Protein AF-A0A2G9XKA5-F1 (afdb_monomer_lite)

pLDDT: mean 93.6, std 3.79, range [78.06, 97.31]

Radius of gyration: 10.03 Å; chains: 1; bounding box: 24×24×22 Å

Secondary structure (DSSP, 8-state):
-HHHHHH-SS-EEHHHHHHHSTTS-HHHHHHHHHHHHHTTSEEE-S-STT-EEEE-

Sequence (56 aa):
VLDAMSHFRSDFTIRDLQESCPHVGVDLIRKILRVQKNLGKLECLGRGPNAKWRNR

Foldseek 3Di:
DVVQQVPDPDWDALVSVCVVVVPDDSVVSVVVQVVCVVVVQKDWPDDDRGIIMDGD

Structure (mmCIF, N/CA/C/O backbone):
data_AF-A0A2G9XKA5-F1
#
_entry.id   AF-A0A2G9XKA5-F1
#
loop_
_atom_site.group_PDB
_atom_site.id
_atom_site.type_symbol
_atom_site.label_atom_id
_atom_site.label_alt_id
_atom_site.label_comp_id
_atom_site.label_asym_id
_atom_site.label_entity_id
_atom_site.label_seq_id
_atom_site.pdbx_PDB_ins_code
_atom_site.Cartn_x
_atom_site.Cartn_y
_atom_site.Cartn_z
_atom_site.occupancy
_atom_site.B_iso_or_equiv
_atom_site.auth_seq_id
_atom_site.auth_comp_id
_atom_site.auth_asym_id
_atom_site.auth_atom_id
_atom_site.pdbx_PDB_model_num
ATOM 1 N N . VAL A 1 1 ? 1.805 -11.463 -4.388 1.00 88.38 1 VAL A N 1
ATOM 2 C CA . VAL A 1 1 ? 1.392 -10.220 -3.681 1.00 88.38 1 VAL A CA 1
ATOM 3 C C . VAL A 1 1 ? 0.357 -10.477 -2.600 1.00 88.38 1 VAL A C 1
ATOM 5 O O . VAL A 1 1 ? 0.695 -10.240 -1.459 1.00 88.38 1 VAL A O 1
ATOM 8 N N . LEU A 1 2 ? -0.861 -10.949 -2.906 1.00 91.44 2 LEU A N 1
ATOM 9 C CA . LEU A 1 2 ? -1.882 -11.183 -1.863 1.00 91.44 2 LEU A CA 1
ATOM 10 C C . LEU A 1 2 ? -1.410 -12.167 -0.783 1.00 91.44 2 LEU A C 1
ATOM 12 O O . LEU A 1 2 ? -1.621 -11.923 0.396 1.00 91.44 2 LEU A O 1
ATOM 16 N N . ASP A 1 3 ? -0.720 -13.228 -1.196 1.00 93.12 3 ASP A N 1
ATOM 17 C CA . ASP A 1 3 ? -0.071 -14.164 -0.278 1.00 93.12 3 ASP A CA 1
ATOM 18 C C . ASP A 1 3 ? 1.035 -13.485 0.553 1.00 93.12 3 ASP A C 1
ATOM 20 O O . ASP A 1 3 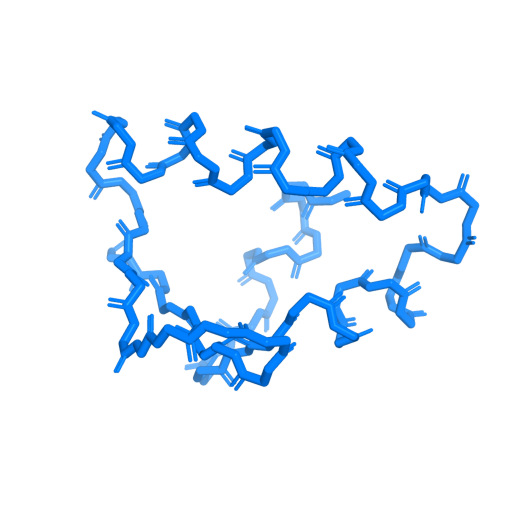? 1.000 -13.508 1.772 1.00 93.12 3 ASP A O 1
ATOM 24 N N . ALA A 1 4 ? 1.948 -12.738 -0.078 1.00 92.50 4 ALA A N 1
ATOM 25 C CA . ALA A 1 4 ? 2.958 -11.957 0.646 1.00 92.50 4 ALA A CA 1
ATOM 26 C C . ALA A 1 4 ? 2.344 -10.983 1.673 1.00 92.50 4 ALA A C 1
ATOM 28 O O . ALA A 1 4 ? 2.872 -10.835 2.768 1.00 92.50 4 ALA A O 1
ATOM 29 N N . MET A 1 5 ? 1.207 -10.356 1.351 1.00 91.50 5 MET A N 1
ATOM 30 C CA . MET A 1 5 ? 0.497 -9.462 2.268 1.00 91.50 5 MET A CA 1
ATOM 31 C C . MET A 1 5 ? 0.037 -10.165 3.549 1.00 91.50 5 MET A C 1
ATOM 33 O O . MET A 1 5 ? 0.077 -9.546 4.609 1.00 91.50 5 MET A O 1
ATOM 37 N N . SER A 1 6 ? -0.392 -11.430 3.473 1.00 89.69 6 SER A N 1
ATOM 38 C CA . SER A 1 6 ? -0.891 -12.178 4.637 1.00 89.69 6 SER A CA 1
ATOM 39 C C . SER A 1 6 ? 0.220 -12.513 5.642 1.00 89.69 6 SER A C 1
ATOM 41 O O . SER A 1 6 ? -0.049 -12.663 6.833 1.00 89.69 6 SER A O 1
ATOM 43 N N . HIS A 1 7 ? 1.474 -12.565 5.182 1.00 91.50 7 HIS A N 1
ATOM 44 C CA . HIS A 1 7 ? 2.641 -12.836 6.019 1.00 91.50 7 HIS A CA 1
ATOM 45 C C . HIS A 1 7 ? 3.101 -11.624 6.847 1.00 91.50 7 HIS A C 1
ATOM 47 O O . HIS A 1 7 ? 3.805 -11.797 7.845 1.00 91.50 7 HIS A O 1
ATOM 53 N N . PHE A 1 8 ? 2.680 -10.402 6.501 1.00 92.00 8 PHE A N 1
ATOM 54 C CA . PHE A 1 8 ? 3.005 -9.214 7.290 1.00 92.00 8 PHE A CA 1
ATOM 55 C C . PHE A 1 8 ? 2.139 -9.135 8.554 1.00 92.00 8 PHE A C 1
ATOM 57 O O . PHE A 1 8 ? 0.962 -8.771 8.520 1.00 92.00 8 PHE A O 1
ATOM 64 N N . ARG A 1 9 ? 2.759 -9.468 9.693 1.00 88.19 9 ARG A N 1
ATOM 65 C CA . ARG A 1 9 ? 2.190 -9.328 11.049 1.00 88.19 9 ARG A CA 1
ATOM 66 C C . ARG A 1 9 ? 2.175 -7.876 11.541 1.00 88.19 9 ARG A C 1
ATOM 68 O O . ARG A 1 9 ? 1.425 -7.547 12.453 1.00 88.19 9 ARG A O 1
ATOM 75 N N . SER A 1 10 ? 3.024 -7.033 10.961 1.00 91.06 10 SER A N 1
ATOM 76 C CA . SER A 1 10 ? 3.186 -5.613 11.270 1.00 91.06 10 SER A CA 1
ATOM 77 C C . SER A 1 10 ? 2.885 -4.752 10.047 1.00 91.06 10 SER A C 1
ATOM 79 O O . SER A 1 10 ? 2.718 -5.261 8.939 1.00 91.06 10 SER A O 1
ATOM 81 N N . ASP A 1 11 ? 2.869 -3.435 10.242 1.00 95.56 11 ASP A N 1
ATOM 82 C CA . ASP A 1 11 ? 2.767 -2.479 9.143 1.00 95.56 11 ASP A CA 1
ATOM 83 C C . ASP A 1 11 ? 3.860 -2.725 8.097 1.00 95.56 11 ASP A C 1
ATOM 85 O O . ASP A 1 11 ? 5.019 -2.958 8.447 1.00 95.56 11 ASP A O 1
ATOM 89 N N . PHE A 1 12 ? 3.494 -2.615 6.824 1.00 95.69 12 PHE A N 1
ATOM 90 C CA . PHE A 1 12 ? 4.390 -2.831 5.693 1.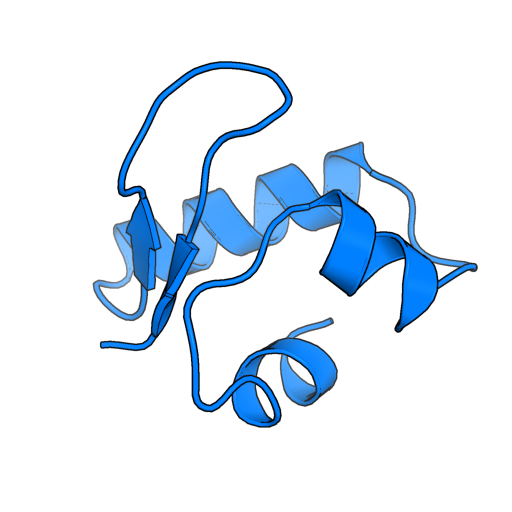00 95.69 12 PHE A CA 1
ATOM 91 C C . PHE A 1 12 ? 4.286 -1.694 4.679 1.00 95.69 12 PHE A C 1
ATOM 93 O O . PHE A 1 12 ? 3.328 -0.921 4.650 1.00 95.69 12 PHE A O 1
ATOM 100 N N . THR A 1 13 ? 5.280 -1.577 3.818 1.00 95.81 13 THR A N 1
ATOM 101 C CA . THR A 1 13 ? 5.347 -0.604 2.733 1.00 95.81 13 THR A CA 1
ATOM 102 C C . THR A 1 13 ? 5.230 -1.299 1.380 1.00 95.81 13 THR A C 1
ATOM 104 O O . THR A 1 13 ? 5.307 -2.520 1.246 1.00 95.81 13 THR A O 1
ATOM 107 N N . ILE A 1 14 ? 5.070 -0.500 0.326 1.00 94.94 14 ILE A N 1
ATOM 108 C CA . ILE A 1 14 ? 5.156 -1.009 -1.048 1.00 94.94 14 ILE A CA 1
ATOM 109 C C . ILE A 1 14 ? 6.548 -1.596 -1.328 1.00 94.94 14 ILE A C 1
ATOM 111 O O . ILE A 1 14 ? 6.646 -2.550 -2.095 1.00 94.94 14 ILE A O 1
ATOM 115 N N . ARG A 1 15 ? 7.608 -1.051 -0.708 1.00 94.56 15 ARG A N 1
ATOM 116 C CA . ARG A 1 15 ? 8.972 -1.571 -0.859 1.00 94.56 15 ARG A CA 1
ATOM 117 C C . ARG A 1 15 ? 9.076 -2.988 -0.301 1.00 94.56 15 ARG A C 1
ATOM 119 O O . ARG A 1 15 ? 9.546 -3.857 -1.020 1.00 94.56 15 ARG A O 1
ATOM 126 N N . ASP A 1 16 ? 8.545 -3.236 0.893 1.00 95.25 16 ASP A N 1
ATOM 127 C CA . ASP A 1 16 ? 8.582 -4.570 1.514 1.00 95.25 16 ASP A CA 1
ATOM 128 C C . ASP A 1 16 ? 7.853 -5.616 0.646 1.00 95.25 16 ASP A C 1
ATOM 130 O O . ASP A 1 16 ? 8.306 -6.751 0.472 1.00 95.25 16 ASP A O 1
ATOM 134 N N . LEU A 1 17 ? 6.738 -5.216 0.019 1.00 95.00 17 LEU A N 1
ATOM 135 C CA . LEU A 1 17 ? 6.038 -6.053 -0.958 1.00 95.00 17 LEU A CA 1
ATOM 136 C C . LEU A 1 17 ? 6.833 -6.268 -2.246 1.00 95.00 17 LEU A C 1
ATOM 138 O O . LEU A 1 17 ? 6.778 -7.360 -2.803 1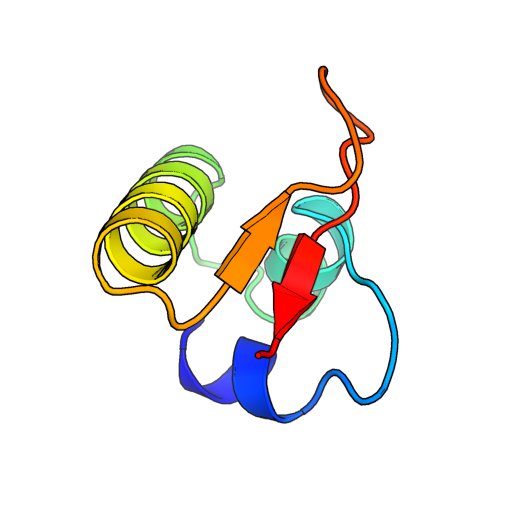.00 95.00 17 LEU A O 1
ATOM 142 N N . GLN A 1 18 ? 7.546 -5.252 -2.728 1.00 95.12 18 GLN A N 1
ATOM 143 C CA . GLN A 1 18 ? 8.401 -5.368 -3.907 1.00 95.12 18 GLN A CA 1
ATOM 144 C C . GLN A 1 18 ? 9.580 -6.310 -3.642 1.00 95.12 18 GLN A C 1
ATOM 146 O O . GLN A 1 18 ? 9.899 -7.128 -4.497 1.00 95.12 18 GLN A O 1
ATOM 151 N N . GLU A 1 19 ? 10.187 -6.241 -2.459 1.00 95.00 19 GLU A N 1
ATOM 152 C CA . GLU A 1 19 ? 11.268 -7.139 -2.036 1.00 95.00 19 GLU A CA 1
ATOM 153 C C . GLU A 1 19 ? 10.774 -8.587 -1.907 1.00 95.00 19 GLU A C 1
ATOM 155 O O . GLU A 1 19 ? 11.446 -9.514 -2.352 1.00 95.00 19 GLU A O 1
ATOM 160 N N . SER A 1 20 ? 9.550 -8.784 -1.404 1.00 95.06 20 SER A N 1
ATOM 161 C CA . SER A 1 20 ? 8.909 -10.107 -1.321 1.00 95.06 20 SER A CA 1
ATOM 162 C C . SER A 1 20 ? 8.408 -10.632 -2.675 1.00 95.06 20 SER A C 1
ATOM 164 O O . SER A 1 20 ? 8.139 -11.821 -2.836 1.00 95.06 20 SER A O 1
ATOM 166 N N . CYS A 1 21 ? 8.200 -9.749 -3.653 1.00 95.50 21 CYS A N 1
ATOM 167 C CA . CYS A 1 21 ? 7.661 -10.063 -4.976 1.00 95.50 21 CYS A CA 1
ATOM 168 C C . CYS A 1 21 ? 8.457 -9.322 -6.072 1.00 95.50 21 CYS A C 1
ATOM 170 O O . CYS A 1 21 ? 7.892 -8.469 -6.762 1.00 95.50 21 CYS A O 1
ATOM 172 N N . PRO A 1 22 ? 9.746 -9.650 -6.285 1.00 95.00 22 PRO A N 1
ATOM 173 C CA . PRO A 1 22 ? 10.655 -8.837 -7.103 1.00 95.00 22 PRO A CA 1
ATOM 174 C C . PRO A 1 22 ? 10.268 -8.756 -8.585 1.00 95.00 22 PRO A C 1
ATOM 176 O O . PRO A 1 22 ? 10.595 -7.781 -9.252 1.00 95.00 22 PRO A O 1
ATOM 179 N N . HIS A 1 23 ? 9.533 -9.744 -9.098 1.00 96.31 23 HIS A N 1
ATOM 180 C CA . HIS A 1 23 ? 9.059 -9.795 -10.485 1.00 96.31 23 HIS A CA 1
ATOM 181 C C . HIS A 1 23 ? 7.742 -9.032 -10.716 1.00 96.31 23 HIS A C 1
ATOM 183 O O . HIS A 1 23 ? 7.264 -8.945 -11.846 1.00 96.31 23 HIS A O 1
ATOM 189 N N . VAL A 1 24 ? 7.114 -8.508 -9.660 1.00 96.00 24 VAL A N 1
ATOM 190 C CA . VAL A 1 24 ? 5.841 -7.792 -9.764 1.00 96.00 24 VAL A CA 1
ATOM 191 C C . VAL A 1 24 ? 6.113 -6.299 -9.858 1.00 96.00 24 VAL A C 1
ATOM 193 O O . VAL A 1 24 ? 6.780 -5.745 -9.000 1.00 96.00 24 VAL A O 1
ATOM 196 N N . GLY A 1 25 ? 5.571 -5.620 -10.869 1.00 95.38 25 GLY A N 1
ATOM 197 C CA . GLY A 1 25 ? 5.738 -4.172 -11.000 1.00 95.38 25 GLY A CA 1
ATOM 198 C C . GLY A 1 25 ? 5.062 -3.379 -9.872 1.00 95.38 25 GLY A C 1
ATOM 199 O O . GLY A 1 25 ? 3.938 -3.684 -9.461 1.00 95.38 25 GLY A O 1
ATOM 200 N N . VAL A 1 26 ? 5.707 -2.293 -9.439 1.00 94.12 26 VAL A N 1
ATOM 201 C CA . VAL A 1 26 ? 5.231 -1.408 -8.359 1.00 94.12 26 VAL A CA 1
ATOM 202 C C . VAL A 1 26 ? 3.808 -0.885 -8.611 1.00 94.12 26 VAL A C 1
ATOM 204 O O . VAL A 1 26 ? 3.004 -0.775 -7.683 1.00 94.12 26 VAL A O 1
ATOM 207 N N . ASP A 1 27 ? 3.447 -0.588 -9.861 1.00 95.88 27 ASP A N 1
ATOM 208 C CA . ASP A 1 27 ? 2.101 -0.112 -10.203 1.00 95.88 27 ASP A CA 1
ATOM 209 C C . ASP A 1 27 ? 1.019 -1.174 -10.016 1.00 95.88 27 ASP A C 1
ATOM 211 O O . ASP A 1 27 ? -0.090 -0.857 -9.567 1.00 95.88 27 ASP A O 1
ATOM 215 N N . LEU A 1 28 ? 1.349 -2.441 -10.280 1.00 96.94 28 LEU A N 1
ATOM 216 C CA . LEU A 1 28 ? 0.452 -3.555 -9.998 1.00 96.94 28 LEU A CA 1
ATOM 217 C C . LEU A 1 28 ? 0.277 -3.727 -8.485 1.00 96.94 28 LEU A C 1
ATOM 219 O O . LEU A 1 28 ? -0.856 -3.873 -8.026 1.00 96.94 28 LEU A O 1
ATOM 223 N N . ILE A 1 29 ? 1.352 -3.595 -7.698 1.00 95.94 29 ILE A N 1
ATOM 224 C CA . ILE A 1 29 ? 1.271 -3.591 -6.228 1.00 95.94 29 ILE A CA 1
ATOM 225 C C . ILE A 1 29 ? 0.341 -2.467 -5.749 1.00 95.94 29 ILE A C 1
ATOM 227 O O . ILE A 1 29 ? -0.618 -2.728 -5.022 1.00 95.94 29 ILE A O 1
ATOM 231 N N . ARG A 1 30 ? 0.528 -1.226 -6.223 1.00 95.25 30 ARG A N 1
ATOM 232 C CA . ARG A 1 30 ? -0.362 -0.095 -5.884 1.00 95.25 30 ARG A CA 1
ATOM 233 C C . ARG A 1 30 ? -1.814 -0.351 -6.273 1.00 95.25 30 ARG A C 1
ATOM 235 O O . ARG A 1 30 ? -2.724 0.049 -5.545 1.00 95.25 30 ARG A O 1
ATOM 242 N N . LYS A 1 31 ? -2.064 -0.952 -7.441 1.00 96.38 31 LYS A N 1
ATOM 243 C CA . LYS A 1 31 ? -3.420 -1.308 -7.885 1.00 96.38 31 LYS A CA 1
ATOM 244 C C . LYS A 1 31 ? -4.053 -2.309 -6.917 1.00 96.38 31 LYS A C 1
ATOM 246 O O . LYS A 1 31 ? -5.169 -2.066 -6.466 1.00 96.38 31 LYS A O 1
ATOM 251 N N . ILE A 1 32 ? -3.332 -3.367 -6.549 1.00 96.69 32 ILE A N 1
ATOM 252 C CA . ILE A 1 32 ? -3.809 -4.392 -5.613 1.00 96.69 32 ILE A CA 1
ATOM 253 C C . ILE A 1 32 ? -4.104 -3.779 -4.239 1.00 96.69 32 ILE A C 1
ATOM 255 O O . ILE A 1 32 ? -5.204 -3.969 -3.730 1.00 96.69 32 ILE A O 1
ATOM 259 N N . LEU A 1 33 ? -3.192 -2.981 -3.671 1.00 95.31 33 LEU A N 1
ATOM 260 C CA . LEU A 1 33 ? -3.400 -2.341 -2.363 1.00 95.31 33 LEU A CA 1
ATOM 261 C C . LEU A 1 33 ? -4.631 -1.427 -2.344 1.00 95.31 33 LEU A C 1
ATOM 263 O O . LEU A 1 33 ? -5.410 -1.457 -1.393 1.00 95.31 33 LEU A O 1
ATOM 267 N N . ARG A 1 34 ? -4.857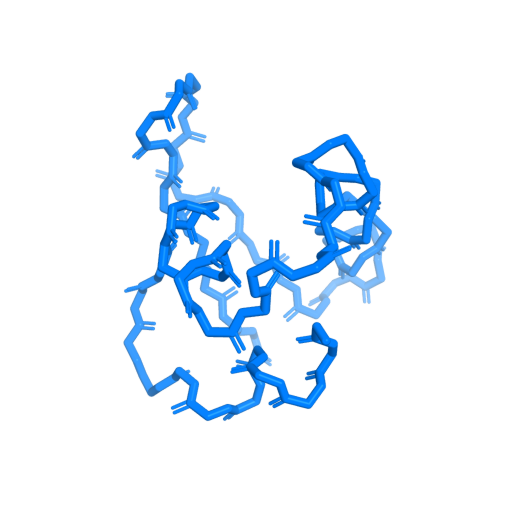 -0.657 -3.418 1.00 95.31 34 ARG A N 1
ATOM 268 C CA . ARG A 1 34 ? -6.067 0.167 -3.567 1.00 95.31 34 ARG A CA 1
ATOM 269 C C . ARG A 1 34 ? -7.338 -0.679 -3.600 1.00 95.31 34 ARG A C 1
ATOM 271 O O . ARG A 1 34 ? -8.297 -0.337 -2.917 1.00 95.31 34 ARG A O 1
ATOM 278 N N . VAL A 1 35 ? -7.336 -1.789 -4.340 1.00 97.31 35 VAL A N 1
ATOM 279 C CA . VAL A 1 35 ? -8.475 -2.721 -4.373 1.00 97.31 35 VAL A CA 1
ATOM 280 C C . VAL A 1 35 ? -8.732 -3.311 -2.985 1.00 97.31 35 VAL A C 1
ATOM 282 O O . VAL A 1 35 ? -9.857 -3.247 -2.503 1.00 97.31 35 VAL A O 1
ATOM 285 N N . GLN A 1 36 ? -7.705 -3.826 -2.305 1.00 96.44 36 GLN A N 1
ATOM 286 C CA . GLN A 1 36 ? -7.861 -4.440 -0.980 1.00 96.44 36 GLN A CA 1
ATOM 287 C C . GLN A 1 36 ? -8.320 -3.429 0.083 1.00 96.44 36 GLN A C 1
ATOM 289 O O . GLN A 1 36 ? -9.147 -3.765 0.928 1.00 96.44 36 GLN A O 1
ATOM 294 N N . LYS A 1 37 ? -7.871 -2.172 -0.004 1.00 95.25 37 LYS A N 1
ATOM 295 C CA . LYS A 1 37 ? -8.380 -1.075 0.830 1.00 95.25 37 LYS A CA 1
ATOM 296 C C . LYS A 1 37 ? -9.853 -0.774 0.568 1.00 95.25 37 LYS A C 1
ATOM 298 O O . LYS A 1 37 ? -10.612 -0.622 1.516 1.00 95.25 37 LYS A O 1
ATOM 303 N N . ASN A 1 38 ? -10.269 -0.705 -0.697 1.00 96.88 38 ASN A N 1
ATOM 304 C CA . ASN A 1 38 ? -11.673 -0.466 -1.051 1.00 96.88 38 ASN A CA 1
ATOM 305 C C . ASN A 1 38 ? -12.589 -1.614 -0.599 1.00 96.88 38 ASN A C 1
ATOM 307 O O . ASN A 1 38 ? -13.753 -1.383 -0.299 1.00 96.88 38 ASN A O 1
ATOM 311 N N . LEU A 1 39 ? -12.052 -2.834 -0.508 1.00 96.94 39 LEU A N 1
ATOM 312 C CA . LEU A 1 39 ? -12.728 -3.994 0.079 1.00 96.94 39 LEU A CA 1
ATOM 313 C C . LEU A 1 39 ? -12.713 -3.999 1.620 1.00 96.94 39 LEU A C 1
ATOM 315 O O . LEU A 1 39 ? -13.214 -4.943 2.221 1.00 96.94 39 LEU A O 1
ATOM 319 N N . GLY A 1 40 ? -12.108 -2.998 2.267 1.00 95.81 40 GLY A N 1
ATOM 320 C CA . GLY A 1 40 ? -12.017 -2.897 3.727 1.00 95.81 40 GLY A CA 1
ATOM 321 C C . GLY A 1 40 ? -10.994 -3.830 4.385 1.00 95.81 40 GLY A C 1
ATOM 322 O O . GLY A 1 40 ? -10.913 -3.854 5.608 1.00 95.81 40 GLY A O 1
AT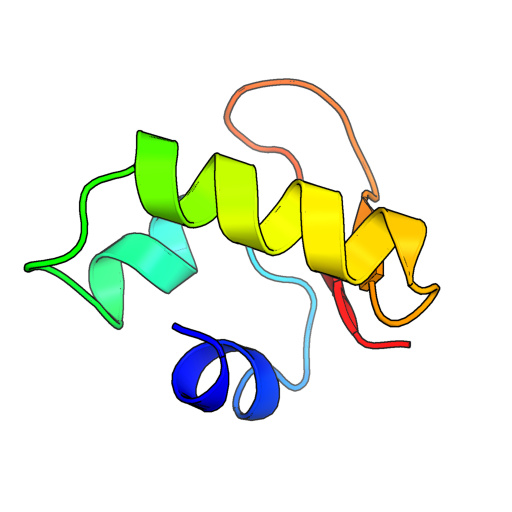OM 323 N N . LYS A 1 41 ? -10.196 -4.569 3.601 1.00 95.12 41 LYS A N 1
ATOM 324 C CA . LYS A 1 41 ? -9.193 -5.534 4.098 1.00 95.12 41 LYS A CA 1
ATOM 325 C C . LYS A 1 41 ? -7.864 -4.894 4.489 1.00 95.12 41 LYS A C 1
ATOM 327 O O . LYS A 1 41 ? -7.047 -5.513 5.159 1.00 95.12 41 LYS A O 1
ATOM 332 N N . LEU A 1 42 ? -7.628 -3.672 4.025 1.00 95.00 42 LEU A N 1
ATOM 333 C CA . LEU A 1 42 ? -6.431 -2.902 4.328 1.00 95.00 42 LEU A CA 1
ATOM 334 C C . LEU A 1 42 ? -6.788 -1.490 4.752 1.00 95.00 42 LEU A C 1
ATOM 336 O O . LEU A 1 42 ? -7.737 -0.890 4.244 1.00 95.00 42 LEU A O 1
ATOM 340 N N . GLU A 1 43 ? -5.909 -0.905 5.549 1.00 94.94 43 GLU A N 1
ATOM 341 C CA . GLU A 1 43 ? -5.851 0.532 5.753 1.00 94.94 43 GLU A CA 1
ATOM 342 C C . GLU A 1 43 ? -4.477 1.091 5.385 1.00 94.94 43 GLU A C 1
ATOM 344 O O . GLU A 1 43 ? -3.446 0.431 5.514 1.00 94.94 43 GLU A O 1
ATOM 349 N N . CYS A 1 44 ? -4.477 2.324 4.879 1.00 95.44 44 CYS A N 1
ATOM 350 C CA . CYS A 1 44 ? -3.256 3.066 4.595 1.00 95.44 44 CYS A CA 1
ATOM 351 C C . CYS A 1 44 ? -3.036 4.052 5.741 1.00 95.44 44 CYS A C 1
ATOM 353 O O . CYS A 1 44 ? -3.883 4.917 5.972 1.00 95.44 44 CYS A O 1
ATOM 355 N N . LEU A 1 45 ? -1.911 3.919 6.436 1.00 94.81 45 LEU A N 1
ATOM 356 C CA . LEU A 1 45 ? -1.565 4.670 7.644 1.00 94.81 45 LEU A CA 1
ATOM 357 C C . LEU A 1 45 ? -0.850 5.997 7.342 1.00 94.81 45 LEU A C 1
ATOM 359 O O . LEU A 1 45 ? -0.496 6.738 8.253 1.00 94.81 45 LEU A O 1
ATOM 363 N N . GLY A 1 46 ? -0.605 6.302 6.066 1.00 91.31 46 GLY A N 1
ATOM 364 C CA . GLY A 1 46 ? 0.096 7.512 5.646 1.00 91.31 46 GLY A CA 1
ATOM 365 C C . GLY A 1 46 ? -0.112 7.845 4.171 1.00 91.31 46 GLY A C 1
ATOM 366 O O . GLY A 1 46 ? -0.941 7.254 3.480 1.00 91.31 46 GLY A O 1
ATOM 367 N N . ARG A 1 47 ? 0.642 8.824 3.668 1.00 85.44 47 ARG A N 1
ATOM 368 C CA . ARG A 1 47 ? 0.626 9.245 2.258 1.00 85.44 47 ARG A CA 1
ATOM 369 C C . ARG A 1 47 ? 2.053 9.339 1.721 1.00 85.44 47 ARG A C 1
ATOM 371 O O . ARG A 1 47 ? 2.994 9.526 2.484 1.00 85.44 47 ARG A O 1
ATOM 378 N N . GLY A 1 48 ? 2.196 9.238 0.401 1.00 82.81 48 GLY A N 1
ATOM 379 C CA . GLY A 1 48 ? 3.485 9.359 -0.282 1.00 82.81 48 GLY A CA 1
ATOM 380 C C . GLY A 1 48 ? 4.236 8.029 -0.460 1.00 82.81 48 GLY A C 1
ATOM 381 O O . GLY A 1 48 ? 3.677 6.960 -0.209 1.00 82.81 48 GLY A O 1
ATOM 382 N N . PRO A 1 49 ? 5.495 8.081 -0.933 1.00 78.06 49 PRO A N 1
ATOM 383 C CA . PRO A 1 49 ? 6.271 6.899 -1.324 1.00 78.06 49 PRO A CA 1
ATOM 384 C C . PRO A 1 49 ? 6.578 5.943 -0.163 1.00 78.06 49 PRO A C 1
ATOM 386 O O . PRO A 1 49 ? 6.720 4.746 -0.392 1.00 78.06 49 PRO A O 1
ATOM 389 N N . ASN A 1 50 ? 6.601 6.454 1.072 1.00 87.38 50 ASN A N 1
ATOM 390 C CA . ASN A 1 50 ? 6.874 5.682 2.289 1.00 87.38 50 ASN A CA 1
ATOM 391 C C . ASN A 1 50 ? 5.596 5.354 3.080 1.00 87.38 50 ASN A C 1
ATOM 393 O O . ASN A 1 50 ? 5.656 5.093 4.281 1.00 87.38 50 ASN A O 1
ATOM 397 N N . ALA A 1 51 ? 4.425 5.423 2.437 1.00 94.94 51 ALA A N 1
ATOM 398 C CA . ALA A 1 51 ? 3.164 5.108 3.091 1.00 94.94 51 ALA A CA 1
ATOM 399 C C . ALA A 1 51 ? 3.170 3.667 3.623 1.00 94.94 51 ALA A C 1
ATOM 401 O O . ALA A 1 51 ? 3.439 2.717 2.880 1.00 94.94 51 ALA A O 1
ATOM 402 N N . LYS A 1 52 ? 2.838 3.532 4.909 1.00 96.31 52 LYS A N 1
ATOM 403 C CA . LYS A 1 52 ? 2.637 2.246 5.571 1.00 96.31 52 LYS A CA 1
ATOM 404 C C . LYS A 1 52 ? 1.205 1.754 5.380 1.00 96.31 52 LYS A C 1
ATOM 406 O O . LYS A 1 52 ? 0.267 2.549 5.327 1.00 96.31 52 LYS A O 1
ATOM 411 N N . TRP A 1 53 ? 1.056 0.444 5.311 1.00 96.19 53 TRP A N 1
ATOM 412 C CA . TRP A 1 53 ? -0.187 -0.285 5.123 1.00 96.19 53 TRP A CA 1
ATOM 413 C C . TRP A 1 53 ? -0.325 -1.333 6.216 1.00 96.19 53 TRP A C 1
ATOM 415 O O . TRP A 1 53 ? 0.672 -1.893 6.667 1.00 96.19 53 TRP A O 1
ATOM 425 N N . ARG A 1 54 ? -1.564 -1.592 6.627 1.00 95.75 54 ARG A N 1
ATOM 426 C CA . ARG A 1 54 ? -1.891 -2.567 7.667 1.00 95.75 54 ARG A CA 1
ATOM 427 C C . ARG A 1 54 ? -3.069 -3.428 7.231 1.00 95.75 54 ARG A C 1
ATOM 429 O O . ARG A 1 54 ? -4.036 -2.906 6.673 1.00 95.75 54 ARG A O 1
ATOM 436 N N . ASN A 1 55 ? -2.966 -4.730 7.490 1.00 92.12 55 ASN A N 1
ATOM 437 C CA . ASN A 1 55 ? -4.075 -5.673 7.347 1.00 92.12 55 ASN A CA 1
ATOM 438 C C . ASN A 1 55 ? -5.144 -5.405 8.416 1.00 92.12 55 ASN A C 1
ATOM 440 O O . ASN A 1 55 ? -4.798 -5.182 9.576 1.00 92.12 55 ASN A O 1
ATOM 444 N N . ARG A 1 56 ? -6.418 -5.419 8.016 1.00 86.00 56 ARG A N 1
ATOM 445 C CA . ARG A 1 56 ? -7.565 -5.406 8.934 1.00 86.00 56 ARG A CA 1
ATOM 446 C C . ARG A 1 56 ? -8.070 -6.806 9.238 1.00 86.00 56 ARG A C 1
ATOM 448 O O . ARG A 1 56 ? 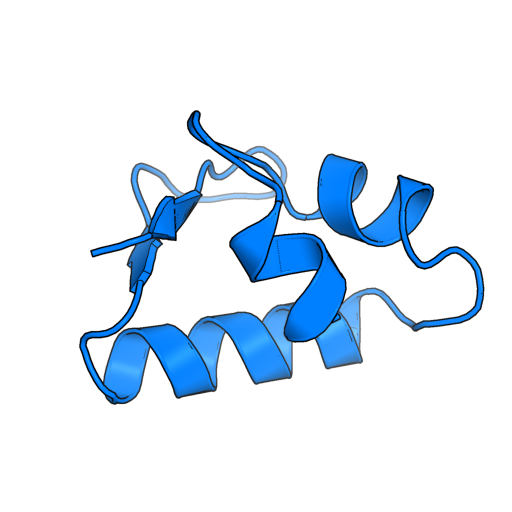-7.918 -7.685 8.361 1.00 86.00 56 ARG A O 1
#